Protein AF-A0A8S3JL20-F1 (afdb_monomer_lite)

Organism: NCBI:txid392030

Structure (mmCIF, N/CA/C/O backbone):
data_AF-A0A8S3JL20-F1
#
_entry.id   AF-A0A8S3JL20-F1
#
loop_
_atom_site.group_PDB
_atom_site.id
_atom_site.type_symbol
_atom_site.label_atom_id
_atom_site.label_alt_id
_atom_site.label_comp_id
_atom_site.label_asym_id
_atom_site.label_entity_id
_atom_site.label_seq_id
_atom_site.pdbx_PDB_ins_code
_atom_site.Cartn_x
_atom_site.Cartn_y
_atom_site.Cartn_z
_atom_site.occupancy
_atom_site.B_iso_or_equiv
_atom_site.auth_seq_id
_atom_site.auth_comp_id
_atom_site.auth_asym_id
_atom_site.auth_atom_id
_atom_site.pdbx_PDB_model_num
ATOM 1 N N . VAL A 1 1 ? -31.213 1.906 -11.694 1.00 39.47 1 VAL A N 1
ATOM 2 C CA . VAL A 1 1 ? -30.282 3.041 -11.887 1.00 39.47 1 VAL A CA 1
ATOM 3 C C . VAL A 1 1 ? -29.432 3.144 -10.641 1.00 39.47 1 VAL A C 1
ATOM 5 O O . VAL A 1 1 ? -29.839 3.767 -9.670 1.00 39.47 1 VAL A O 1
ATOM 8 N N . GLU A 1 2 ? -28.323 2.410 -10.622 1.00 40.69 2 GLU A N 1
ATOM 9 C CA . GLU A 1 2 ? -27.325 2.560 -9.566 1.00 40.69 2 GLU A CA 1
ATOM 10 C C . GLU A 1 2 ? -26.723 3.953 -9.735 1.00 40.69 2 GLU A C 1
ATOM 12 O O . GLU A 1 2 ? -26.174 4.268 -10.787 1.00 40.69 2 GLU A O 1
ATOM 17 N N . ALA A 1 3 ? -26.938 4.837 -8.763 1.00 45.91 3 ALA A N 1
ATOM 18 C CA . ALA A 1 3 ? -26.324 6.154 -8.793 1.00 45.91 3 ALA A CA 1
ATOM 19 C C . ALA A 1 3 ? -24.802 5.967 -8.755 1.00 45.91 3 ALA A C 1
ATOM 21 O O . ALA A 1 3 ? -24.293 5.362 -7.810 1.00 45.91 3 ALA A O 1
ATOM 22 N N . ASP A 1 4 ? -24.093 6.463 -9.773 1.00 57.34 4 ASP A N 1
ATOM 23 C CA . ASP A 1 4 ? -22.637 6.372 -9.893 1.00 57.34 4 ASP A CA 1
ATOM 24 C C . ASP A 1 4 ? -21.963 6.816 -8.585 1.00 57.34 4 ASP A C 1
ATOM 26 O O . ASP A 1 4 ? -21.867 8.008 -8.277 1.00 57.34 4 ASP A O 1
ATOM 30 N N . GLY A 1 5 ? -21.484 5.848 -7.797 1.00 61.34 5 GLY A N 1
ATOM 31 C CA . GLY A 1 5 ? -20.929 6.060 -6.453 1.00 61.34 5 GLY A CA 1
ATOM 32 C C . GLY A 1 5 ? -19.661 6.926 -6.405 1.00 61.34 5 GLY A C 1
ATOM 33 O O . GLY A 1 5 ? -19.117 7.176 -5.328 1.00 61.34 5 GLY A O 1
ATOM 34 N N . ASP A 1 6 ? -19.168 7.388 -7.556 1.00 64.00 6 ASP A N 1
ATOM 35 C CA . ASP A 1 6 ? -18.085 8.366 -7.678 1.00 64.00 6 ASP A CA 1
ATOM 36 C C . ASP A 1 6 ? -18.589 9.823 -7.623 1.00 64.00 6 ASP A C 1
ATOM 38 O O . ASP A 1 6 ? -17.890 10.710 -7.124 1.00 64.00 6 ASP A O 1
ATOM 42 N N . SER A 1 7 ? -19.837 10.075 -8.033 1.00 67.56 7 SER A N 1
ATOM 43 C CA . SER A 1 7 ? -20.466 11.405 -7.997 1.00 67.56 7 SER A CA 1
ATOM 44 C C . SER A 1 7 ? -20.763 11.884 -6.575 1.00 67.56 7 SER A C 1
ATOM 46 O O . SER A 1 7 ? -20.706 13.083 -6.310 1.00 67.56 7 SER A O 1
ATOM 48 N N . LEU A 1 8 ? -21.016 10.952 -5.649 1.00 71.69 8 LEU A N 1
ATOM 49 C CA . LEU A 1 8 ? -21.315 11.227 -4.236 1.00 71.69 8 LEU A CA 1
ATOM 50 C C . LEU A 1 8 ? -20.064 11.480 -3.375 1.00 71.69 8 LEU A C 1
ATOM 52 O O . LEU A 1 8 ? -20.177 11.817 -2.195 1.00 71.69 8 LEU A O 1
ATOM 56 N N . ARG A 1 9 ? -18.855 11.309 -3.925 1.00 73.31 9 ARG A N 1
ATOM 57 C CA . ARG A 1 9 ? -17.614 11.481 -3.159 1.00 73.31 9 ARG A CA 1
ATOM 58 C C . ARG A 1 9 ? -17.270 12.964 -2.989 1.00 73.31 9 ARG A C 1
ATOM 60 O O . ARG A 1 9 ? -17.433 13.742 -3.930 1.00 73.31 9 ARG A O 1
ATOM 67 N N . PRO A 1 10 ? -16.682 13.359 -1.843 1.00 79.44 10 PRO A N 1
ATOM 68 C CA . PRO A 1 10 ? -16.108 14.689 -1.669 1.00 79.44 10 PRO A CA 1
ATOM 69 C C . PRO A 1 10 ? -15.205 15.086 -2.848 1.00 79.44 10 PRO A C 1
ATOM 71 O O . PRO A 1 10 ? -14.346 14.308 -3.271 1.00 79.44 10 PRO A O 1
ATOM 74 N N . ILE A 1 11 ? -15.355 16.319 -3.349 1.00 76.50 11 ILE A N 1
ATOM 75 C CA . ILE A 1 11 ? -14.627 16.844 -4.526 1.00 76.50 11 ILE A CA 1
ATOM 76 C C . ILE A 1 11 ? -13.108 16.643 -4.395 1.00 76.50 11 ILE A C 1
ATOM 78 O O . ILE A 1 11 ? -12.417 16.349 -5.372 1.00 76.50 11 ILE A O 1
ATOM 82 N N . THR A 1 12 ? -12.577 16.772 -3.179 1.00 76.31 12 THR A N 1
ATOM 83 C CA . THR A 1 12 ? -11.160 16.556 -2.855 1.00 76.31 12 THR A CA 1
ATOM 84 C C . THR A 1 12 ? -10.704 15.121 -3.129 1.00 76.31 12 THR A C 1
ATOM 86 O O . THR A 1 12 ? -9.624 14.918 -3.686 1.00 76.31 12 THR A O 1
ATOM 89 N N . LEU A 1 13 ? -11.536 14.125 -2.811 1.00 72.31 13 LEU A N 1
ATOM 90 C CA . LEU A 1 13 ? -11.267 12.710 -3.072 1.00 72.31 13 LEU A CA 1
ATOM 91 C C . LEU A 1 13 ? -11.419 12.373 -4.558 1.00 72.31 13 LEU A C 1
ATOM 93 O O . LEU A 1 13 ? -10.593 11.633 -5.095 1.00 72.31 13 LEU A O 1
ATOM 97 N N . ARG A 1 14 ? -12.393 12.983 -5.244 1.00 75.19 14 ARG A N 1
ATOM 98 C CA . ARG A 1 14 ? -12.555 12.833 -6.699 1.00 75.19 14 ARG A CA 1
ATOM 99 C C . ARG A 1 14 ? -11.340 13.381 -7.454 1.00 75.19 14 ARG A C 1
ATOM 101 O O . ARG A 1 14 ? -10.763 12.694 -8.291 1.00 75.19 14 ARG A O 1
ATOM 108 N N . ARG A 1 15 ? -10.854 14.572 -7.080 1.00 79.25 15 ARG A N 1
ATOM 109 C CA . ARG A 1 15 ? -9.616 15.164 -7.629 1.00 79.25 15 ARG A CA 1
ATOM 110 C C . ARG A 1 15 ? -8.378 14.304 -7.368 1.00 79.25 15 ARG A C 1
ATOM 112 O O . ARG A 1 15 ? -7.523 14.205 -8.244 1.00 79.25 15 ARG A O 1
ATOM 119 N N . ALA A 1 16 ? -8.265 13.680 -6.195 1.00 78.19 16 ALA A N 1
ATOM 120 C CA . ALA A 1 16 ? -7.159 12.768 -5.896 1.00 78.19 16 ALA A CA 1
ATOM 121 C C . ALA A 1 16 ? -7.196 11.498 -6.765 1.00 78.19 16 ALA A C 1
ATOM 123 O O . ALA A 1 16 ? -6.147 11.049 -7.227 1.00 78.19 16 ALA A O 1
ATOM 124 N N . SER A 1 17 ? -8.392 10.957 -7.025 1.00 78.44 17 SER A N 1
ATOM 125 C CA . SER A 1 17 ? -8.597 9.826 -7.940 1.00 78.44 17 SER A CA 1
ATOM 126 C C . SER A 1 17 ? -8.165 10.176 -9.367 1.00 78.44 17 SER A C 1
ATOM 128 O O . SER A 1 17 ? -7.321 9.491 -9.941 1.00 78.44 17 SER A O 1
ATOM 130 N N . ILE A 1 18 ? -8.634 11.318 -9.886 1.00 81.69 18 ILE A N 1
ATOM 131 C CA . IL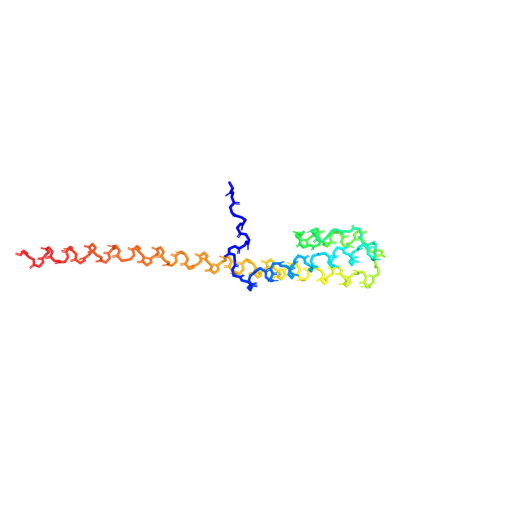E A 1 18 ? -8.270 11.827 -11.219 1.00 81.69 18 ILE A CA 1
ATOM 132 C C . ILE A 1 18 ? -6.753 11.997 -11.340 1.00 81.69 18 ILE A C 1
ATOM 134 O O . ILE A 1 18 ? -6.144 11.460 -12.258 1.00 81.69 18 ILE A O 1
ATOM 138 N N . ARG A 1 19 ? -6.113 12.668 -10.372 1.00 83.00 19 ARG A N 1
ATOM 139 C CA . ARG A 1 19 ? -4.648 12.826 -10.358 1.00 83.00 19 ARG A CA 1
ATOM 140 C C . ARG A 1 19 ? -3.927 11.485 -10.387 1.00 83.00 19 ARG A C 1
ATOM 142 O O . ARG A 1 19 ? -2.916 11.351 -11.065 1.00 83.00 19 ARG A O 1
ATOM 149 N N . SER A 1 20 ? -4.436 10.492 -9.659 1.00 82.81 20 SER A N 1
ATOM 150 C CA . SER A 1 20 ? -3.821 9.172 -9.652 1.00 82.81 20 SER A CA 1
ATOM 151 C C . SER A 1 20 ? -3.990 8.420 -10.971 1.00 82.81 20 SER A C 1
ATOM 153 O O . SER A 1 20 ? -3.087 7.656 -11.307 1.00 82.81 20 SER A O 1
ATOM 155 N N . ASN A 1 21 ? -5.119 8.574 -11.661 1.00 84.38 21 ASN A N 1
ATOM 156 C CA . ASN A 1 21 ? -5.339 7.955 -12.967 1.00 84.38 21 ASN A CA 1
ATOM 157 C C . ASN A 1 21 ? -4.467 8.623 -14.029 1.00 84.38 21 ASN A C 1
ATOM 159 O O . ASN A 1 21 ? -3.761 7.920 -14.744 1.00 84.38 21 ASN A O 1
ATOM 163 N N . ASN A 1 22 ? -4.408 9.957 -14.029 1.00 89.38 22 ASN A N 1
ATOM 164 C CA . ASN A 1 22 ? -3.511 10.713 -14.901 1.00 89.38 22 ASN A CA 1
ATOM 165 C C . ASN A 1 22 ? -2.055 10.293 -14.676 1.00 89.38 22 ASN A C 1
ATOM 167 O O . ASN A 1 22 ? -1.324 10.065 -15.628 1.00 89.38 22 ASN A O 1
ATOM 171 N N . GLN A 1 23 ? -1.633 10.117 -13.418 1.00 90.25 23 GLN A N 1
ATOM 172 C CA . GLN A 1 23 ? -0.267 9.680 -13.144 1.00 90.25 23 GLN A CA 1
ATOM 173 C C . GLN A 1 23 ? 0.032 8.279 -13.690 1.00 90.25 23 GLN A C 1
ATOM 175 O O . GLN A 1 23 ? 1.149 8.039 -14.134 1.00 90.25 23 GLN A O 1
ATOM 180 N N . ARG A 1 24 ? -0.946 7.363 -13.665 1.00 88.94 24 ARG A N 1
ATOM 181 C CA . ARG A 1 24 ? -0.789 6.021 -14.241 1.00 88.94 24 ARG A CA 1
ATOM 182 C C . ARG A 1 24 ? -0.637 6.086 -15.760 1.00 88.94 24 ARG A C 1
ATOM 184 O O . ARG A 1 24 ? 0.237 5.418 -16.287 1.00 88.94 24 ARG A O 1
ATOM 191 N N . GLN A 1 25 ? -1.445 6.913 -16.423 1.00 91.88 25 GLN A N 1
ATOM 192 C CA . GLN A 1 25 ? -1.359 7.135 -17.869 1.00 91.88 25 GLN A CA 1
ATOM 193 C C . GLN A 1 25 ? 0.004 7.708 -18.263 1.00 91.88 25 GLN A C 1
ATOM 195 O O . GLN A 1 25 ? 0.657 7.156 -19.136 1.00 91.88 25 GLN A O 1
ATOM 200 N N . LEU A 1 26 ? 0.492 8.721 -17.538 1.00 92.12 26 LEU A N 1
ATOM 201 C CA . LEU A 1 26 ? 1.833 9.280 -17.754 1.00 92.12 26 LEU A CA 1
ATOM 202 C C . LEU A 1 26 ? 2.944 8.232 -17.574 1.00 92.12 26 LEU A C 1
ATOM 204 O O . LEU A 1 26 ? 3.953 8.268 -18.272 1.00 92.12 26 LEU A O 1
ATOM 208 N N . ASP A 1 27 ? 2.771 7.295 -16.639 1.00 92.81 27 ASP A N 1
ATOM 209 C CA . ASP A 1 27 ? 3.744 6.225 -16.405 1.00 92.81 27 ASP A CA 1
ATOM 210 C C . ASP A 1 27 ? 3.719 5.182 -17.527 1.00 92.81 27 ASP A C 1
ATOM 212 O O . ASP A 1 27 ? 4.773 4.697 -17.928 1.00 92.81 27 ASP A O 1
ATOM 216 N N . GLU A 1 28 ? 2.540 4.860 -18.061 1.00 92.88 28 GLU A N 1
ATOM 217 C CA . GLU A 1 28 ? 2.386 3.986 -19.231 1.00 92.88 28 GLU A CA 1
ATOM 218 C C . GLU A 1 28 ? 2.964 4.639 -20.496 1.00 92.88 28 GLU A C 1
ATOM 220 O O . GLU A 1 28 ? 3.705 3.998 -21.241 1.00 92.88 28 GLU A O 1
ATOM 225 N N . GLU A 1 29 ? 2.708 5.931 -20.704 1.00 93.75 29 GLU A N 1
ATOM 226 C CA . GLU A 1 29 ? 3.277 6.717 -21.803 1.00 93.75 29 GLU A CA 1
ATOM 227 C C . GLU A 1 29 ? 4.807 6.782 -21.729 1.00 93.75 29 GLU A C 1
ATOM 229 O O . GLU A 1 29 ? 5.473 6.550 -22.737 1.00 93.75 29 GLU A O 1
ATOM 234 N N . ALA A 1 30 ? 5.379 7.009 -20.541 1.00 92.12 30 ALA A N 1
ATOM 235 C CA . ALA A 1 30 ? 6.829 7.030 -20.348 1.00 92.12 30 ALA A CA 1
ATOM 236 C C . ALA A 1 30 ? 7.486 5.674 -20.663 1.00 92.12 30 ALA A C 1
ATOM 238 O O . ALA A 1 30 ? 8.568 5.627 -21.251 1.00 92.12 30 ALA A O 1
ATOM 239 N N . LEU A 1 31 ? 6.839 4.557 -20.311 1.00 93.12 31 LEU A N 1
ATOM 240 C CA . LEU A 1 31 ? 7.337 3.222 -20.665 1.00 93.12 31 LEU A CA 1
ATOM 241 C C . LEU A 1 31 ? 7.311 2.996 -22.181 1.00 93.12 31 LEU A C 1
ATOM 243 O O . LEU A 1 31 ? 8.298 2.510 -22.738 1.00 93.12 31 LEU A O 1
ATOM 247 N N . ASN A 1 32 ? 6.224 3.401 -22.843 1.00 91.94 32 ASN A N 1
ATOM 248 C CA . ASN A 1 32 ? 6.072 3.284 -24.293 1.00 91.94 32 ASN A CA 1
ATOM 249 C C . ASN A 1 32 ? 7.088 4.154 -25.044 1.00 91.94 32 ASN A C 1
ATOM 251 O O . ASN A 1 32 ? 7.754 3.672 -25.958 1.00 91.94 32 ASN A O 1
ATOM 255 N N . GLN A 1 33 ? 7.263 5.411 -24.629 1.00 92.94 33 GLN A N 1
ATOM 256 C CA . GLN A 1 33 ? 8.194 6.352 -25.255 1.00 92.94 33 GLN A CA 1
ATOM 257 C C . GLN A 1 33 ? 9.643 5.849 -25.215 1.00 92.94 33 GLN A C 1
ATOM 259 O O . GLN A 1 33 ? 10.393 6.028 -26.174 1.00 92.94 33 GLN A O 1
ATOM 264 N N . HIS A 1 34 ? 10.032 5.188 -24.125 1.00 90.56 34 HIS A N 1
ATOM 265 C CA . HIS A 1 34 ? 11.377 4.647 -23.952 1.00 90.56 34 HIS A CA 1
ATOM 266 C C . HIS A 1 34 ? 11.505 3.169 -24.363 1.00 90.56 34 HIS A C 1
ATOM 268 O O . HIS A 1 34 ? 12.547 2.569 -24.097 1.00 90.56 34 HIS A O 1
ATOM 274 N N . ASN A 1 35 ? 10.494 2.585 -25.023 1.00 88.94 35 ASN A N 1
ATOM 275 C CA . ASN A 1 35 ? 10.470 1.189 -25.485 1.00 88.94 35 ASN A CA 1
ATOM 276 C C . ASN A 1 35 ? 10.815 0.169 -24.383 1.00 88.94 35 ASN A C 1
ATOM 278 O O . ASN A 1 35 ? 11.554 -0.792 -24.609 1.00 88.94 35 ASN A O 1
ATOM 282 N N . ILE A 1 36 ? 10.317 0.393 -23.166 1.00 89.44 36 ILE A N 1
ATOM 283 C CA . ILE A 1 36 ? 10.570 -0.494 -22.029 1.00 89.44 36 ILE A CA 1
ATOM 284 C C . ILE A 1 36 ? 9.551 -1.646 -22.073 1.00 89.44 36 ILE A C 1
ATOM 286 O O . ILE A 1 36 ? 8.355 -1.393 -21.936 1.00 89.44 36 ILE A O 1
ATOM 290 N N . PRO A 1 37 ? 9.979 -2.917 -22.208 1.00 87.56 37 PRO A N 1
ATOM 291 C CA . PRO A 1 37 ? 9.075 -4.063 -22.339 1.00 87.56 37 PRO A CA 1
ATOM 292 C C . PRO A 1 37 ? 8.571 -4.555 -20.970 1.00 87.56 37 PRO A C 1
ATOM 294 O O . PRO A 1 37 ? 8.723 -5.722 -20.612 1.00 87.56 37 PRO A O 1
ATOM 297 N N . LEU A 1 38 ? 8.014 -3.652 -20.165 1.00 87.00 38 LEU A N 1
ATOM 298 C CA . LEU A 1 38 ? 7.412 -3.940 -18.863 1.00 87.00 38 LEU A CA 1
ATOM 299 C C . LEU A 1 38 ? 6.135 -3.124 -18.707 1.00 87.00 38 LEU A C 1
ATOM 301 O O . LEU A 1 38 ? 6.040 -2.015 -19.223 1.00 87.00 38 LEU A O 1
ATOM 305 N N . THR A 1 39 ? 5.178 -3.631 -17.933 1.00 91.19 39 THR A N 1
ATOM 306 C CA . THR A 1 39 ? 3.980 -2.858 -17.594 1.00 91.19 39 THR A CA 1
ATOM 307 C C . THR A 1 39 ? 4.154 -2.122 -16.265 1.00 91.19 39 THR A C 1
ATOM 309 O O . THR A 1 39 ? 4.863 -2.579 -15.363 1.00 91.19 39 THR A O 1
ATOM 312 N N . VAL A 1 40 ? 3.436 -1.006 -16.079 1.00 92.25 40 VAL A N 1
ATOM 313 C CA . VAL A 1 40 ? 3.362 -0.312 -14.774 1.00 92.25 40 VAL A CA 1
ATOM 314 C C . VAL A 1 40 ? 2.897 -1.267 -13.669 1.00 92.25 40 VAL A C 1
ATOM 316 O O . VAL A 1 40 ? 3.322 -1.150 -12.514 1.00 92.25 40 VAL A O 1
ATOM 319 N N . ASN A 1 41 ? 2.025 -2.220 -14.015 1.00 91.50 41 ASN A N 1
ATOM 320 C CA . ASN A 1 41 ? 1.501 -3.202 -13.081 1.00 91.50 41 ASN A CA 1
ATOM 321 C C . ASN A 1 41 ? 2.593 -4.147 -12.573 1.00 91.50 41 ASN A C 1
ATOM 323 O O . ASN A 1 41 ? 2.714 -4.300 -11.359 1.00 91.50 41 ASN A O 1
ATOM 327 N N . ASP A 1 42 ? 3.412 -4.694 -13.469 1.00 91.19 42 ASP A N 1
ATOM 328 C CA . ASP A 1 42 ? 4.525 -5.584 -13.113 1.00 91.19 42 ASP A CA 1
ATOM 329 C C . ASP A 1 42 ? 5.575 -4.816 -12.303 1.00 91.19 42 ASP A C 1
ATOM 331 O O . ASP A 1 42 ? 6.000 -5.228 -11.225 1.00 91.19 42 ASP A O 1
ATOM 335 N N . ILE A 1 43 ? 5.915 -3.600 -12.736 1.00 93.06 43 ILE A N 1
ATOM 336 C CA . ILE A 1 43 ? 6.866 -2.741 -12.020 1.00 93.06 43 ILE A CA 1
ATOM 337 C C . ILE A 1 43 ? 6.392 -2.445 -10.587 1.00 93.06 43 ILE A C 1
ATOM 339 O O . ILE A 1 43 ? 7.217 -2.344 -9.676 1.00 93.06 43 ILE A O 1
ATOM 343 N N . THR A 1 44 ? 5.084 -2.313 -10.357 1.00 94.31 44 THR A N 1
ATOM 344 C CA . THR A 1 44 ? 4.530 -1.899 -9.058 1.00 94.31 44 THR A CA 1
ATOM 345 C C . THR A 1 44 ? 4.176 -3.069 -8.137 1.00 94.31 44 THR A C 1
ATOM 347 O O . THR A 1 44 ? 4.460 -3.004 -6.935 1.00 94.31 44 THR A O 1
ATOM 350 N N . HIS A 1 45 ? 3.543 -4.119 -8.666 1.00 93.00 45 HIS A N 1
ATOM 351 C CA . HIS A 1 45 ? 2.969 -5.213 -7.877 1.00 93.00 45 HIS A CA 1
ATOM 352 C C . HIS A 1 45 ? 3.893 -6.425 -7.741 1.00 93.00 45 HIS A C 1
ATOM 354 O O . HIS A 1 45 ? 3.710 -7.191 -6.795 1.00 93.00 45 HIS A O 1
ATOM 360 N N . SER A 1 46 ? 4.919 -6.571 -8.588 1.00 92.75 46 SER A N 1
ATOM 361 C CA . SER A 1 46 ? 5.905 -7.641 -8.415 1.00 92.75 46 SER A CA 1
ATOM 362 C C . SER A 1 46 ? 6.658 -7.481 -7.091 1.00 92.75 46 SER A C 1
ATOM 364 O O . SER A 1 46 ? 7.052 -6.373 -6.682 1.00 92.75 46 SER A O 1
ATOM 366 N N . ASN A 1 47 ? 6.896 -8.608 -6.418 1.00 92.69 47 ASN A N 1
ATOM 367 C CA . ASN A 1 47 ? 7.742 -8.659 -5.225 1.00 92.69 47 ASN A CA 1
ATOM 368 C C . ASN A 1 47 ? 9.200 -8.276 -5.564 1.00 92.69 47 ASN A C 1
ATOM 370 O O . ASN A 1 47 ? 9.547 -8.044 -6.723 1.00 92.69 47 ASN A O 1
ATOM 374 N N . THR A 1 48 ? 10.051 -8.111 -4.548 1.00 90.44 48 THR A N 1
ATOM 375 C CA . THR A 1 48 ? 11.434 -7.649 -4.757 1.00 90.44 48 THR A CA 1
ATOM 376 C C . THR A 1 48 ? 12.236 -8.612 -5.627 1.00 90.44 48 THR A C 1
ATOM 378 O O . THR A 1 48 ? 12.926 -8.162 -6.538 1.00 90.44 48 THR A O 1
ATOM 381 N N . ASP A 1 49 ? 12.091 -9.916 -5.416 1.00 93.12 49 ASP A N 1
ATOM 382 C CA . ASP A 1 49 ? 12.874 -10.919 -6.138 1.00 93.12 49 ASP A CA 1
ATOM 383 C C . ASP A 1 49 ? 12.448 -11.023 -7.602 1.00 93.12 49 ASP A C 1
ATOM 385 O O . ASP A 1 49 ? 13.282 -11.086 -8.498 1.00 93.12 49 ASP A O 1
ATOM 389 N N . GLU A 1 50 ? 11.146 -10.999 -7.864 1.00 92.00 50 GLU A N 1
ATOM 390 C CA . GLU A 1 50 ? 10.580 -11.002 -9.210 1.00 92.00 50 GLU A CA 1
ATOM 391 C C . GLU A 1 50 ? 10.954 -9.740 -9.984 1.00 92.00 50 GLU A C 1
ATOM 393 O O . GLU A 1 50 ? 11.405 -9.833 -11.125 1.00 92.00 50 GLU A O 1
ATOM 398 N N . TYR A 1 51 ? 10.866 -8.578 -9.335 1.00 92.56 51 TYR A N 1
ATOM 399 C CA . TYR A 1 51 ? 11.331 -7.323 -9.909 1.00 92.56 51 TYR A CA 1
ATOM 400 C C . TYR A 1 51 ? 12.820 -7.393 -10.261 1.00 92.56 51 TYR A C 1
ATOM 402 O O . TYR A 1 51 ? 13.196 -7.104 -11.393 1.00 92.56 51 TYR A O 1
ATOM 410 N N . ASN A 1 52 ? 13.668 -7.847 -9.333 1.00 91.50 52 ASN A N 1
ATOM 411 C CA . ASN A 1 52 ? 15.103 -7.981 -9.578 1.00 91.50 52 ASN A CA 1
ATOM 412 C C . ASN A 1 52 ? 15.398 -8.968 -10.715 1.00 91.50 52 ASN A C 1
ATOM 414 O O . ASN A 1 52 ? 16.269 -8.697 -11.537 1.00 91.50 52 ASN A O 1
ATOM 418 N N . ARG A 1 53 ? 14.643 -10.071 -10.822 1.00 91.38 53 ARG A N 1
ATOM 419 C CA . ARG A 1 53 ? 14.736 -10.999 -11.960 1.00 91.38 53 ARG A CA 1
ATOM 420 C C . ARG A 1 53 ? 14.359 -10.327 -13.280 1.00 91.38 53 ARG A C 1
ATOM 422 O O . ARG A 1 53 ? 15.053 -10.542 -14.268 1.00 91.38 53 ARG A O 1
ATOM 429 N N . HIS A 1 54 ? 13.291 -9.530 -13.320 1.00 88.44 54 HIS A N 1
ATOM 430 C CA . HIS A 1 54 ? 12.893 -8.790 -14.524 1.00 88.44 54 HIS A CA 1
ATOM 431 C C . HIS A 1 54 ? 13.963 -7.776 -14.935 1.00 88.44 54 HIS A C 1
ATOM 433 O O . HIS A 1 54 ? 14.354 -7.747 -16.097 1.00 88.44 54 HIS A O 1
ATOM 439 N N . ILE A 1 55 ? 14.513 -7.028 -13.978 1.00 89.19 55 ILE A N 1
ATOM 440 C CA . ILE A 1 55 ? 15.604 -6.080 -14.225 1.00 89.19 55 ILE A CA 1
ATOM 441 C C . ILE A 1 55 ? 16.877 -6.786 -14.705 1.00 89.19 55 ILE A C 1
ATOM 443 O O . ILE A 1 55 ? 17.506 -6.323 -15.650 1.00 89.19 55 ILE A O 1
ATOM 447 N N . ALA A 1 56 ? 17.234 -7.925 -14.110 1.00 89.38 56 ALA A N 1
ATOM 448 C CA . ALA A 1 56 ? 18.416 -8.689 -14.504 1.00 89.38 56 ALA A CA 1
ATOM 449 C C . ALA A 1 56 ? 18.315 -9.242 -15.936 1.00 89.38 56 ALA A C 1
ATOM 451 O O . ALA A 1 56 ? 19.310 -9.251 -16.654 1.00 89.38 56 ALA A O 1
ATOM 452 N N . ARG A 1 57 ? 17.119 -9.663 -16.379 1.00 87.94 57 ARG A N 1
ATOM 453 C CA . ARG A 1 57 ? 16.879 -10.078 -17.777 1.00 87.94 57 ARG A CA 1
ATOM 454 C C . ARG A 1 57 ? 16.960 -8.912 -18.765 1.00 87.94 57 ARG A C 1
ATOM 456 O O . ARG A 1 57 ? 17.218 -9.131 -19.943 1.00 87.94 57 ARG A O 1
ATOM 463 N N . LEU A 1 58 ? 16.739 -7.691 -18.289 1.00 87.06 58 LEU A N 1
ATOM 464 C CA . LEU A 1 58 ? 16.753 -6.458 -19.072 1.00 87.06 58 LEU A CA 1
ATOM 465 C C . LEU A 1 58 ? 18.048 -5.664 -18.835 1.00 87.06 58 LEU A C 1
ATOM 467 O O . LEU A 1 58 ? 18.038 -4.436 -18.758 1.00 87.06 58 LEU A O 1
ATOM 471 N N . SER A 1 59 ? 19.182 -6.360 -18.724 1.00 81.56 59 SER A N 1
ATOM 472 C CA . SER A 1 59 ? 20.495 -5.745 -18.482 1.00 81.56 59 SER A CA 1
ATOM 473 C C . SER A 1 59 ? 20.978 -4.839 -19.621 1.00 81.56 59 SER A C 1
ATOM 475 O O . SER A 1 59 ? 21.949 -4.111 -19.445 1.00 81.56 59 SER A O 1
ATOM 477 N N . TYR A 1 60 ? 20.318 -4.881 -20.782 1.00 87.81 60 TYR A N 1
ATOM 478 C CA . TYR A 1 60 ? 20.597 -4.029 -21.939 1.00 87.81 60 TYR A CA 1
ATOM 479 C C . TYR A 1 60 ? 19.949 -2.635 -21.852 1.00 87.81 60 TYR A C 1
ATOM 481 O O . TYR A 1 60 ? 20.163 -1.812 -22.740 1.00 87.81 60 TYR A O 1
ATOM 489 N N . LEU A 1 61 ? 19.140 -2.359 -20.822 1.00 89.25 61 LEU A N 1
ATOM 490 C CA . LEU A 1 61 ? 18.511 -1.051 -20.641 1.00 89.25 61 LEU A CA 1
ATOM 491 C C . LEU A 1 61 ? 19.532 0.024 -20.244 1.00 89.25 61 LEU A C 1
ATOM 493 O O . LEU A 1 61 ? 20.407 -0.192 -19.405 1.00 89.25 61 LEU A O 1
ATOM 497 N N . SER A 1 62 ? 19.357 1.220 -20.802 1.00 92.06 62 SER A N 1
ATOM 498 C CA . SER A 1 62 ? 20.112 2.423 -20.446 1.00 92.06 62 SER A CA 1
ATOM 499 C C . SER A 1 62 ? 19.881 2.824 -18.985 1.00 92.06 62 SER A C 1
ATOM 501 O O . SER A 1 62 ? 18.823 2.573 -18.399 1.00 92.06 62 SER A O 1
ATOM 503 N N . THR A 1 63 ? 20.849 3.534 -18.400 1.00 91.50 63 THR A N 1
ATOM 504 C CA . THR A 1 63 ? 20.711 4.169 -17.082 1.00 91.50 63 THR A CA 1
ATOM 505 C C . THR A 1 63 ? 19.463 5.051 -16.996 1.00 91.50 63 THR A C 1
ATOM 507 O O . THR A 1 63 ? 18.789 5.056 -15.968 1.00 91.50 63 THR A O 1
ATOM 510 N N . GLU A 1 64 ? 19.113 5.747 -18.078 1.00 92.56 64 GLU A N 1
ATOM 511 C CA . GLU A 1 64 ? 17.908 6.578 -18.151 1.00 92.56 64 GLU A CA 1
ATOM 512 C C . GLU A 1 64 ? 16.627 5.738 -18.024 1.00 92.56 64 GLU A C 1
ATOM 514 O O . GLU A 1 64 ? 15.795 5.994 -17.153 1.00 92.56 64 GLU A O 1
ATOM 519 N N . GLN A 1 65 ? 16.514 4.662 -18.809 1.00 92.50 65 GLN A N 1
ATOM 520 C CA . GLN A 1 65 ? 15.393 3.715 -18.745 1.00 92.50 65 GLN A CA 1
ATOM 521 C C . GLN A 1 65 ? 15.283 3.068 -17.359 1.00 92.50 65 GLN A C 1
ATOM 523 O O . GLN A 1 65 ? 14.192 2.922 -16.806 1.00 92.50 65 GLN A O 1
ATOM 528 N N . MET A 1 66 ? 16.423 2.727 -16.755 1.00 92.69 66 MET A N 1
ATOM 529 C CA . MET A 1 66 ? 16.474 2.163 -15.411 1.00 92.69 66 MET A CA 1
ATOM 530 C C . MET A 1 66 ? 15.964 3.146 -14.348 1.00 92.69 66 MET A C 1
ATOM 532 O O . MET A 1 66 ? 15.281 2.740 -13.404 1.00 92.69 66 MET A O 1
ATOM 536 N N . ASN A 1 67 ? 16.275 4.436 -14.491 1.00 94.00 67 ASN A N 1
ATOM 537 C CA . ASN A 1 67 ? 15.779 5.475 -13.591 1.00 94.00 67 ASN A CA 1
ATOM 538 C C . ASN A 1 67 ? 14.259 5.639 -13.712 1.00 94.00 67 ASN A C 1
ATOM 540 O O . ASN A 1 67 ? 13.580 5.685 -12.686 1.00 94.00 67 ASN A O 1
ATOM 544 N N . ILE A 1 68 ? 13.714 5.605 -14.934 1.00 94.12 68 ILE A N 1
ATOM 545 C CA . ILE A 1 68 ? 12.263 5.643 -15.182 1.00 94.12 68 ILE A CA 1
ATOM 546 C C . ILE A 1 68 ? 11.557 4.486 -14.466 1.00 94.12 68 ILE A C 1
ATOM 548 O O . ILE A 1 68 ? 10.611 4.707 -13.707 1.00 94.12 68 ILE A O 1
ATOM 552 N N . ILE A 1 69 ? 12.049 3.254 -14.633 1.00 93.94 69 ILE A N 1
ATOM 553 C CA . ILE A 1 69 ? 11.457 2.067 -13.995 1.00 93.94 69 ILE A CA 1
ATOM 554 C C . ILE A 1 69 ? 11.484 2.189 -12.466 1.00 93.94 69 ILE A C 1
ATOM 556 O O . ILE A 1 69 ? 10.476 1.934 -11.797 1.00 93.94 69 ILE A O 1
ATOM 560 N N . LYS A 1 70 ? 12.619 2.613 -11.896 1.00 94.50 70 LYS A N 1
ATOM 561 C CA . LYS A 1 70 ? 12.759 2.821 -10.447 1.00 94.50 70 LYS A CA 1
ATOM 562 C C . LYS A 1 70 ? 11.788 3.877 -9.929 1.00 94.50 70 LYS A C 1
ATOM 564 O O . LYS A 1 70 ? 11.178 3.671 -8.879 1.00 94.50 70 LYS A O 1
ATOM 569 N N . ASP A 1 71 ? 11.617 4.981 -10.650 1.00 95.56 71 ASP A N 1
ATOM 570 C CA . ASP A 1 71 ? 10.718 6.057 -10.242 1.00 95.56 71 ASP A CA 1
ATOM 571 C C . ASP A 1 71 ? 9.246 5.663 -10.319 1.00 95.56 71 ASP A C 1
ATOM 573 O O . ASP A 1 71 ? 8.485 5.981 -9.399 1.00 95.56 71 ASP A O 1
ATOM 577 N N . ILE A 1 72 ? 8.850 4.925 -11.357 1.00 95.00 72 ILE A N 1
ATOM 578 C CA . ILE A 1 72 ? 7.510 4.334 -11.452 1.00 95.00 72 ILE A CA 1
ATOM 579 C C . ILE A 1 72 ? 7.280 3.392 -10.264 1.00 95.00 72 ILE A C 1
ATOM 581 O O . ILE A 1 72 ? 6.297 3.549 -9.534 1.00 95.00 72 ILE A O 1
ATOM 585 N N . ARG A 1 73 ? 8.221 2.476 -9.980 1.00 95.94 73 ARG A N 1
ATOM 586 C CA . ARG A 1 73 ? 8.116 1.550 -8.838 1.00 95.94 73 ARG A CA 1
ATOM 587 C C . ARG A 1 73 ? 8.008 2.291 -7.512 1.00 95.94 73 ARG A C 1
ATOM 589 O O . ARG A 1 73 ? 7.146 1.971 -6.696 1.00 95.94 73 ARG A O 1
ATOM 596 N N . ARG A 1 74 ? 8.853 3.297 -7.285 1.00 96.25 74 ARG A N 1
ATOM 597 C CA . ARG A 1 74 ? 8.859 4.111 -6.061 1.00 96.25 74 ARG A CA 1
ATOM 598 C C . ARG A 1 74 ? 7.508 4.792 -5.841 1.00 96.25 74 ARG A C 1
ATOM 600 O O . ARG A 1 74 ? 6.955 4.708 -4.742 1.00 96.25 74 ARG A O 1
ATOM 607 N N . ARG A 1 75 ? 6.951 5.431 -6.875 1.00 95.25 75 ARG A N 1
ATOM 608 C CA . ARG A 1 75 ? 5.644 6.108 -6.812 1.00 95.25 75 ARG A CA 1
ATOM 609 C C . ARG A 1 75 ? 4.498 5.118 -6.611 1.00 95.25 75 ARG A C 1
ATOM 611 O O . ARG A 1 75 ? 3.672 5.326 -5.719 1.00 95.25 75 ARG A O 1
ATOM 618 N N . GLY A 1 76 ? 4.492 4.011 -7.353 1.00 94.62 76 GLY A N 1
ATOM 619 C CA . GLY A 1 76 ? 3.504 2.940 -7.218 1.00 94.62 76 GLY A CA 1
ATOM 620 C C . GLY A 1 76 ? 3.495 2.314 -5.819 1.00 94.62 76 GLY A C 1
ATOM 621 O O . GLY A 1 76 ? 2.443 2.215 -5.181 1.00 94.62 76 GLY A O 1
ATOM 622 N N . LYS A 1 77 ? 4.672 1.978 -5.275 1.00 95.00 77 LYS A N 1
ATOM 623 C CA . LYS A 1 77 ? 4.807 1.434 -3.913 1.00 95.00 77 LYS A CA 1
ATOM 624 C C . LYS A 1 77 ? 4.377 2.438 -2.845 1.00 95.00 77 LYS A C 1
ATOM 626 O O . LYS A 1 77 ? 3.705 2.032 -1.899 1.00 95.00 77 LYS A O 1
ATOM 631 N N . ASN A 1 78 ? 4.693 3.728 -2.998 1.00 94.94 78 ASN A N 1
ATOM 632 C CA . ASN A 1 78 ? 4.230 4.767 -2.070 1.00 94.94 78 ASN A CA 1
ATOM 633 C C . ASN A 1 78 ? 2.696 4.879 -2.068 1.00 94.94 78 ASN A C 1
ATOM 635 O O . ASN A 1 78 ? 2.071 4.918 -1.008 1.00 94.94 78 ASN A O 1
ATOM 639 N N . LYS A 1 79 ? 2.065 4.833 -3.248 1.00 92.88 79 LYS A N 1
ATOM 640 C CA . LYS A 1 79 ? 0.600 4.820 -3.364 1.00 92.88 79 LYS A CA 1
ATOM 641 C C . LYS A 1 79 ? -0.018 3.641 -2.601 1.00 92.88 79 LYS A C 1
ATOM 643 O O . LYS A 1 79 ? -0.94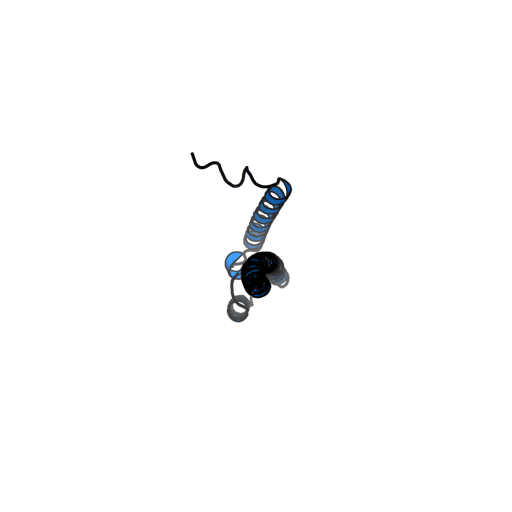0 3.852 -1.813 1.00 92.88 79 LYS A O 1
ATOM 648 N N . ILE A 1 80 ? 0.511 2.429 -2.782 1.00 93.19 80 ILE A N 1
ATOM 649 C CA . ILE A 1 80 ? 0.041 1.226 -2.071 1.00 93.19 80 ILE A CA 1
ATOM 650 C C . ILE A 1 80 ? 0.276 1.357 -0.562 1.00 93.19 80 ILE A C 1
ATOM 652 O O . ILE A 1 80 ? -0.612 1.062 0.235 1.00 93.19 80 ILE A O 1
ATOM 656 N N . ALA A 1 81 ? 1.448 1.841 -0.147 1.00 95.00 81 ALA A N 1
ATOM 657 C CA . ALA A 1 81 ? 1.769 2.041 1.263 1.00 95.00 81 ALA A CA 1
ATOM 658 C C . ALA A 1 81 ? 0.806 3.034 1.931 1.00 95.00 81 ALA A C 1
ATOM 660 O O . ALA A 1 81 ? 0.300 2.759 3.019 1.00 95.00 81 ALA A O 1
ATOM 661 N N . ALA A 1 82 ? 0.490 4.147 1.265 1.00 95.25 82 ALA A N 1
ATOM 662 C CA . ALA A 1 82 ? -0.477 5.126 1.749 1.00 95.25 82 ALA A CA 1
ATOM 663 C C . ALA A 1 82 ? -1.892 4.534 1.859 1.00 95.25 82 ALA A C 1
ATOM 665 O O . ALA A 1 82 ? -2.576 4.764 2.859 1.00 95.25 82 ALA A O 1
ATOM 666 N N . GLN A 1 83 ? -2.326 3.738 0.874 1.00 93.00 83 GLN A N 1
ATOM 667 C CA . GLN A 1 83 ? -3.604 3.019 0.928 1.00 93.00 83 GLN A CA 1
ATOM 668 C C . GLN A 1 83 ? -3.647 2.029 2.097 1.00 93.00 83 GLN A C 1
ATOM 670 O O . GLN A 1 83 ? -4.589 2.059 2.886 1.00 93.00 83 GLN A O 1
ATOM 675 N N . ASN A 1 84 ? -2.603 1.217 2.269 1.00 96.56 84 ASN A N 1
ATOM 676 C CA . ASN A 1 84 ? -2.496 0.264 3.372 1.00 96.56 84 ASN A CA 1
ATOM 677 C C . ASN A 1 84 ? -2.442 0.966 4.733 1.00 96.56 84 ASN A C 1
ATOM 679 O O . ASN A 1 84 ? -3.038 0.490 5.694 1.00 96.56 84 ASN A O 1
ATOM 683 N N . CYS A 1 85 ? -1.779 2.120 4.823 1.00 97.81 85 CYS A N 1
ATOM 684 C CA . CYS A 1 85 ? -1.756 2.938 6.032 1.00 97.81 85 CYS A CA 1
ATOM 685 C C . CYS A 1 85 ? -3.164 3.422 6.408 1.00 97.81 85 CYS A C 1
ATOM 687 O O . CYS A 1 85 ? -3.600 3.229 7.542 1.00 97.81 85 CYS A O 1
ATOM 689 N N . ARG A 1 86 ? -3.913 3.962 5.437 1.00 96.31 86 ARG A N 1
ATOM 690 C CA . ARG A 1 86 ? -5.310 4.381 5.634 1.00 96.31 86 ARG A CA 1
ATOM 691 C C . ARG A 1 86 ? -6.208 3.206 6.012 1.00 96.31 86 ARG A C 1
ATOM 693 O O . ARG A 1 86 ? -6.985 3.338 6.951 1.00 96.31 86 ARG A O 1
ATOM 700 N N . LYS A 1 87 ? -6.065 2.060 5.332 1.00 96.00 87 LYS A N 1
ATOM 701 C CA . LYS A 1 87 ? -6.822 0.836 5.630 1.00 96.00 87 LYS A CA 1
ATOM 702 C C . LYS A 1 87 ? -6.573 0.373 7.063 1.00 96.00 87 LYS A C 1
ATOM 704 O O . LYS A 1 87 ? -7.528 0.192 7.801 1.00 96.00 87 LYS A O 1
ATOM 709 N N . ARG A 1 88 ? -5.305 0.274 7.485 1.00 97.81 88 ARG A N 1
ATOM 710 C CA . ARG A 1 88 ? -4.955 -0.081 8.871 1.00 97.81 88 ARG A CA 1
ATOM 711 C C . ARG A 1 88 ? -5.564 0.886 9.876 1.00 97.81 88 ARG A C 1
ATOM 713 O O . ARG A 1 88 ? -6.144 0.437 10.852 1.00 97.81 88 ARG A O 1
ATOM 720 N N . LYS A 1 89 ? -5.479 2.198 9.627 1.00 97.50 89 LYS A N 1
ATOM 721 C CA . LYS A 1 89 ? -6.074 3.197 10.524 1.00 97.50 89 LYS A CA 1
ATOM 722 C C . LYS A 1 89 ? -7.591 3.035 10.631 1.00 97.50 89 LYS A C 1
ATOM 724 O O . LYS A 1 89 ? -8.104 3.112 11.739 1.00 97.50 89 LYS A O 1
ATOM 729 N N . ALA A 1 90 ? -8.280 2.805 9.513 1.00 96.88 90 ALA A N 1
ATOM 730 C CA . ALA A 1 90 ? -9.720 2.563 9.503 1.00 96.88 90 ALA A CA 1
ATOM 731 C C . ALA A 1 90 ? -10.081 1.302 10.303 1.00 96.88 90 ALA A C 1
AT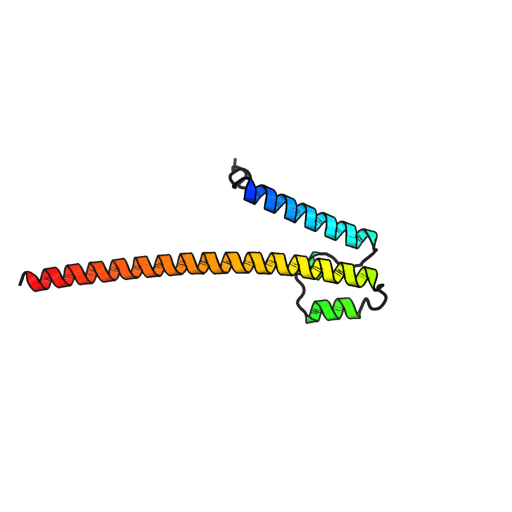OM 733 O O . ALA A 1 90 ? -10.905 1.386 11.205 1.00 96.88 90 ALA A O 1
ATOM 734 N N . THR A 1 91 ? -9.384 0.186 10.061 1.00 97.56 91 THR A N 1
ATOM 735 C CA . THR A 1 91 ? -9.578 -1.064 10.815 1.00 97.56 91 THR A CA 1
ATOM 736 C C . THR A 1 91 ? -9.315 -0.884 12.312 1.00 97.56 91 THR A C 1
ATOM 738 O O . THR A 1 91 ? -10.073 -1.387 13.131 1.00 97.56 91 THR A O 1
ATOM 741 N N . SER A 1 92 ? -8.280 -0.132 12.703 1.00 97.88 92 SER A N 1
ATOM 742 C CA . SER A 1 92 ? -8.031 0.162 14.121 1.00 97.88 92 SER A CA 1
ATOM 743 C C . SER A 1 92 ? -9.136 1.009 14.751 1.00 97.88 92 SER A C 1
ATOM 745 O O . SER A 1 92 ? -9.472 0.793 15.906 1.00 97.88 92 SER A O 1
ATOM 747 N N . VAL A 1 93 ? -9.690 1.984 14.024 1.00 97.94 93 VAL A N 1
ATOM 748 C CA . VAL A 1 93 ? -10.802 2.807 14.528 1.00 97.94 93 VAL A CA 1
ATOM 749 C C . VAL A 1 93 ? -12.060 1.963 14.719 1.00 97.94 93 VAL A C 1
ATOM 751 O O . VAL A 1 93 ? -12.708 2.084 15.752 1.00 97.94 93 VAL A O 1
ATOM 754 N N . GLU A 1 94 ? -12.378 1.108 13.750 1.00 98.12 94 GLU A N 1
ATOM 755 C CA . GLU A 1 94 ? -13.512 0.184 13.816 1.00 98.12 94 GLU A CA 1
ATOM 756 C C . GLU A 1 94 ? -13.391 -0.766 15.013 1.00 98.12 94 GLU A C 1
ATOM 758 O O . GLU A 1 94 ? -14.273 -0.787 15.867 1.00 98.12 94 GLU A O 1
ATOM 763 N N . SER A 1 95 ? -12.246 -1.442 15.152 1.00 98.06 95 SER A N 1
ATOM 764 C CA . SER A 1 95 ? -11.985 -2.360 16.265 1.00 98.06 95 SER A CA 1
ATOM 765 C C . SER A 1 95 ? -12.049 -1.670 17.636 1.00 98.06 95 SER A C 1
ATOM 767 O O . SER A 1 95 ? -12.640 -2.212 18.566 1.00 98.06 95 SER A O 1
ATOM 769 N N . LEU A 1 96 ? -11.518 -0.447 17.766 1.00 98.25 96 LEU A N 1
ATOM 770 C CA . LEU A 1 96 ? -11.648 0.333 19.006 1.00 98.25 96 LEU A CA 1
ATOM 771 C C . LEU A 1 96 ? -13.104 0.723 19.296 1.00 98.25 96 LEU A C 1
ATOM 773 O O . LEU A 1 96 ? -13.515 0.756 20.453 1.00 98.25 96 LEU A O 1
ATOM 777 N N . GLY A 1 97 ? -13.889 1.030 18.260 1.00 98.31 97 GLY A N 1
ATOM 778 C CA . GLY A 1 97 ? -15.320 1.294 18.397 1.00 98.31 97 GLY A CA 1
ATOM 779 C C . GLY A 1 97 ? -16.070 0.085 18.956 1.00 98.31 97 GLY A C 1
ATOM 780 O O . GLY A 1 97 ? -16.849 0.223 19.898 1.00 98.31 97 GLY A O 1
ATOM 781 N N . GLU A 1 98 ? -15.784 -1.105 18.431 1.00 98.31 98 GLU A N 1
ATOM 782 C CA . GLU A 1 98 ? -16.360 -2.363 18.916 1.00 98.31 98 GLU A CA 1
ATOM 783 C C . GLU A 1 98 ? -15.986 -2.652 20.377 1.00 98.31 98 GLU A C 1
ATOM 785 O O . GLU A 1 98 ? -16.853 -3.031 21.170 1.00 98.31 98 GLU A O 1
ATOM 790 N N . GLU A 1 99 ? -14.724 -2.424 20.754 1.00 98.38 99 GLU A N 1
ATOM 791 C CA . GLU A 1 99 ? -14.239 -2.600 22.127 1.00 98.38 99 GLU A CA 1
ATOM 792 C C . GLU A 1 99 ? -14.942 -1.648 23.104 1.00 98.38 99 GLU A C 1
ATOM 794 O O . GLU A 1 99 ? -15.416 -2.070 24.161 1.00 98.38 99 GLU A O 1
ATOM 799 N N . VAL A 1 100 ? -15.092 -0.373 22.734 1.00 98.56 100 VAL A N 1
ATOM 800 C CA . VAL A 1 100 ? -15.821 0.615 23.542 1.00 98.56 100 VAL A CA 1
ATOM 801 C C . VAL A 1 100 ? -17.275 0.193 23.748 1.00 98.56 100 VAL A C 1
ATOM 803 O O . VAL A 1 100 ? -17.782 0.261 24.870 1.00 98.56 100 VAL A O 1
ATOM 806 N N . GLU A 1 101 ? -17.955 -0.262 22.697 1.00 98.38 101 GLU A N 1
ATOM 807 C CA . GLU A 1 101 ? -19.338 -0.726 22.813 1.00 98.38 101 GLU A CA 1
ATOM 808 C C . GLU A 1 101 ? -19.452 -1.998 23.666 1.00 98.38 101 GLU A C 1
ATOM 810 O O . GLU A 1 101 ? -20.396 -2.135 24.449 1.00 98.38 101 GLU A O 1
ATOM 815 N N . ALA A 1 102 ? -18.478 -2.908 23.592 1.00 98.31 102 ALA A N 1
ATOM 816 C CA . ALA A 1 102 ? -18.414 -4.066 24.480 1.00 98.31 102 ALA A CA 1
ATOM 817 C C . ALA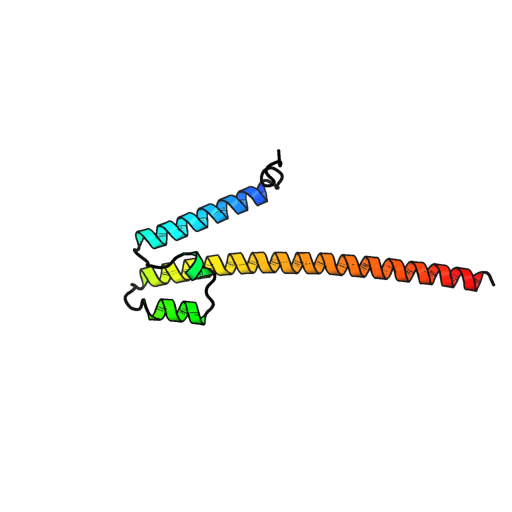 A 1 102 ? -18.245 -3.653 25.951 1.00 98.31 102 ALA A C 1
ATOM 819 O O . ALA A 1 102 ? -18.993 -4.123 26.812 1.00 98.31 102 ALA A O 1
ATOM 820 N N . LEU A 1 103 ? -17.335 -2.720 26.241 1.00 98.38 103 LEU A N 1
ATOM 821 C CA . LEU A 1 103 ? -17.111 -2.208 27.595 1.00 98.38 103 LEU A CA 1
ATOM 822 C C . LEU A 1 103 ? -18.339 -1.485 28.158 1.00 98.38 103 LEU A C 1
ATOM 824 O O . LEU A 1 103 ? -18.657 -1.651 29.335 1.00 98.38 103 LEU A O 1
ATOM 828 N N . LYS A 1 104 ? -19.072 -0.724 27.334 1.00 98.19 104 LYS A N 1
ATOM 829 C CA . LYS A 1 104 ? -20.336 -0.091 27.748 1.00 98.19 104 LYS A CA 1
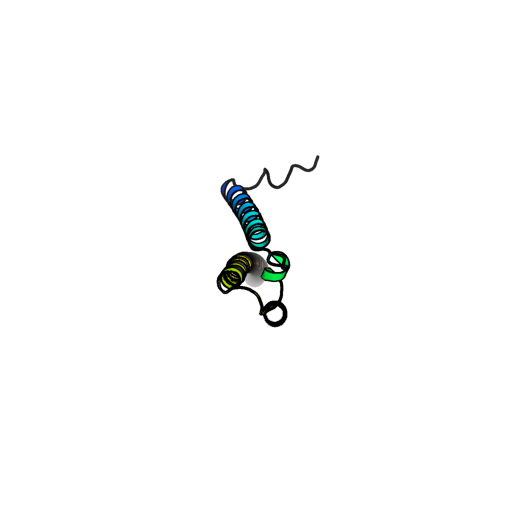ATOM 830 C C . LYS A 1 104 ? -21.383 -1.122 28.166 1.00 98.19 104 LYS A C 1
ATOM 832 O O . LYS A 1 104 ? -22.042 -0.918 29.185 1.00 98.19 104 LYS A O 1
ATOM 837 N N . ARG A 1 105 ? -21.515 -2.228 27.423 1.00 98.19 105 ARG A N 1
ATOM 838 C CA . ARG A 1 105 ? -22.436 -3.324 27.773 1.00 98.19 105 ARG A CA 1
ATOM 839 C C . ARG A 1 105 ? -22.070 -3.959 29.113 1.00 98.19 105 ARG A C 1
ATOM 841 O O . ARG A 1 105 ? -22.930 -4.069 29.981 1.00 98.19 105 ARG A O 1
ATOM 848 N N . VAL A 1 106 ? -20.792 -4.293 29.310 1.00 98.06 106 VAL A N 1
ATOM 849 C CA . VAL A 1 106 ? -20.299 -4.874 30.573 1.00 98.06 106 VAL A CA 1
ATOM 850 C C . VAL A 1 106 ? -20.504 -3.912 31.743 1.00 98.06 106 VAL A C 1
ATOM 852 O O . VAL A 1 106 ? -20.976 -4.315 32.804 1.00 98.06 106 VAL A O 1
ATOM 855 N N . LYS A 1 107 ? -20.197 -2.622 31.556 1.00 98.00 107 LYS A N 1
ATOM 856 C CA . LYS A 1 107 ? -20.431 -1.594 32.576 1.00 98.00 107 LYS A CA 1
ATOM 857 C C . LYS A 1 107 ? -21.904 -1.546 32.985 1.00 98.00 107 LYS A C 1
ATOM 859 O O . LYS A 1 107 ? -22.190 -1.542 34.178 1.00 98.00 107 LYS A O 1
ATOM 864 N N . HIS A 1 108 ? -22.814 -1.518 32.014 1.00 98.00 108 HIS A N 1
ATOM 865 C CA . HIS A 1 108 ? -24.246 -1.475 32.289 1.00 98.00 108 HIS A CA 1
ATOM 866 C C . HIS A 1 108 ? -24.705 -2.703 33.088 1.00 98.00 108 HIS A C 1
ATOM 868 O O . HIS A 1 108 ? -25.366 -2.557 34.110 1.00 98.00 108 HIS A O 1
ATOM 874 N N . GLU A 1 109 ? -24.276 -3.903 32.693 1.00 97.69 109 GLU A N 1
ATOM 875 C CA . GLU A 1 109 ? -24.597 -5.135 33.419 1.00 97.69 109 GLU A CA 1
ATOM 876 C C . GLU A 1 109 ? -24.100 -5.104 34.876 1.00 97.69 109 GLU A C 1
ATOM 878 O O . GLU A 1 109 ? -24.824 -5.487 35.798 1.00 97.69 109 GLU A O 1
ATOM 883 N N . LEU A 1 110 ? -22.880 -4.612 35.110 1.00 97.50 110 LEU A N 1
ATOM 884 C CA . LEU A 1 110 ? -22.329 -4.466 36.458 1.00 97.50 110 LEU A CA 1
ATOM 885 C C . LEU A 1 110 ? -23.083 -3.422 37.293 1.00 97.50 110 LEU A C 1
ATOM 887 O O . LEU A 1 110 ? -23.276 -3.628 38.491 1.00 97.50 110 LEU A O 1
ATOM 891 N N . GLU A 1 111 ? -23.521 -2.317 36.686 1.00 97.50 111 GLU A N 1
ATOM 892 C CA . GLU A 1 111 ? -24.331 -1.296 37.359 1.00 97.50 111 GLU A CA 1
ATOM 893 C C . GLU A 1 111 ? -25.692 -1.849 37.792 1.00 97.50 111 GLU A C 1
ATOM 895 O O . GLU A 1 111 ? -26.106 -1.615 38.929 1.00 97.50 111 GLU A O 1
ATOM 900 N N . GLU A 1 112 ? -26.356 -2.628 36.937 1.00 96.75 112 GLU A N 1
ATOM 901 C CA . GLU A 1 112 ? -27.624 -3.279 37.277 1.00 96.75 112 GLU A CA 1
ATOM 902 C C . GLU A 1 112 ? -27.445 -4.314 38.396 1.00 96.75 112 GLU A C 1
ATOM 904 O O . GLU A 1 112 ? -28.187 -4.301 39.380 1.00 96.75 112 GLU A O 1
ATOM 909 N N . ARG A 1 113 ? -26.393 -5.143 38.330 1.00 96.00 113 ARG A N 1
ATOM 910 C CA . ARG A 1 113 ? -26.053 -6.082 39.416 1.00 96.00 113 ARG A CA 1
ATOM 911 C C . ARG A 1 113 ? -25.783 -5.360 40.738 1.00 96.00 113 ARG A C 1
ATOM 913 O O . ARG A 1 113 ? -26.262 -5.793 41.783 1.00 96.00 113 ARG A O 1
ATOM 920 N N . LYS A 1 114 ? -25.048 -4.243 40.708 1.00 96.31 114 LYS A N 1
ATOM 921 C CA . LYS A 1 114 ? -24.768 -3.431 41.902 1.00 96.31 114 LYS A CA 1
ATOM 922 C C . LYS A 1 114 ? -26.052 -2.871 42.518 1.00 96.31 114 LYS A C 1
ATOM 924 O O . LYS A 1 114 ? -26.193 -2.906 43.738 1.00 96.31 114 LYS A O 1
ATOM 929 N N . LYS A 1 115 ? -26.976 -2.356 41.700 1.00 95.69 115 LYS A N 1
ATOM 930 C CA . LYS A 1 115 ? -28.277 -1.855 42.175 1.00 95.69 115 LYS A CA 1
ATOM 931 C C . LYS A 1 115 ? -29.091 -2.961 42.841 1.00 95.69 115 LYS A C 1
ATOM 933 O O . LYS A 1 115 ? -29.629 -2.725 43.915 1.00 95.69 115 LYS A O 1
ATOM 938 N N . ALA A 1 116 ? -29.126 -4.154 42.246 1.00 94.56 116 ALA A N 1
ATOM 939 C CA . ALA A 1 116 ? -29.853 -5.293 42.803 1.00 94.56 116 ALA A CA 1
ATOM 940 C C . ALA A 1 116 ? -29.328 -5.702 44.190 1.00 94.56 116 ALA A C 1
ATOM 942 O O . ALA A 1 116 ? -30.121 -5.994 45.076 1.00 94.56 116 ALA A O 1
ATOM 943 N N . ILE A 1 117 ? -28.005 -5.671 44.397 1.00 95.31 117 ILE A N 1
ATOM 944 C CA . ILE A 1 117 ? -27.389 -5.971 45.702 1.00 95.31 117 ILE A CA 1
ATOM 945 C C . ILE A 1 117 ? -27.730 -4.901 46.747 1.00 95.31 117 ILE A C 1
ATOM 947 O O . ILE A 1 117 ? -27.978 -5.235 47.895 1.00 95.31 117 ILE A O 1
ATOM 951 N N . LEU A 1 118 ? -27.752 -3.618 46.371 1.00 92.38 118 LEU A N 1
ATOM 952 C CA . LEU A 1 118 ? -28.061 -2.519 47.299 1.00 92.38 118 LEU A CA 1
ATOM 953 C C . LEU A 1 118 ? -29.543 -2.441 47.706 1.00 92.38 118 LEU A C 1
ATOM 955 O O . LEU A 1 118 ? -29.874 -1.692 48.620 1.00 92.38 118 LEU A O 1
ATOM 959 N N . GLN A 1 119 ? -30.428 -3.142 46.997 1.00 81.69 119 GLN A N 1
ATOM 960 C CA . GLN A 1 119 ? -31.865 -3.199 47.284 1.00 81.69 119 GLN A CA 1
ATOM 961 C C . GLN A 1 119 ? -32.261 -4.404 48.159 1.00 81.69 119 GLN A C 1
ATOM 963 O O . GLN A 1 119 ? -33.447 -4.550 48.458 1.00 81.69 119 GLN A O 1
ATOM 968 N N . GLN A 1 120 ? -31.301 -5.253 48.547 1.00 59.59 120 GLN A N 1
ATOM 969 C CA . GLN A 1 120 ? -31.467 -6.357 49.504 1.00 59.59 120 GLN A CA 1
ATOM 970 C C . GLN A 1 120 ? -31.052 -5.921 50.909 1.00 59.59 120 GLN A C 1
ATOM 972 O O . GLN A 1 120 ? -31.717 -6.379 51.864 1.00 59.59 120 GLN A O 1
#

Sequence (120 aa):
VEADGDSLRPITLRRASIRSNNQRQLDEEALNQHNIPLTVNDITHSNTDEYNRHIARLSYLSTEQMNIIKDIRRRGKNKIAAQNCRKRKATSVESLGEEVEALKRVKHELEERKKAILQQ

InterPro domains:
  IPR004826 Basic leucine zipper domain, Maf-type [PF03131] (40-117)
  IPR004827 Basic-leucine zipper domain [PS00036] (73-88)
  IPR0048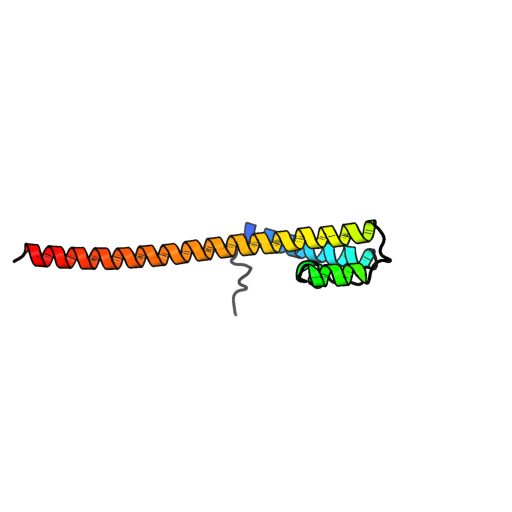27 Basic-leucine zipper domain [PS50217] (70-120)
  IPR004827 Basic-leucine zipper domain [SM00338] (66-120)
  IPR008917 Transcription factor, Skn-1-like, DNA-binding domain superfamily [SSF47454] (23-90)
  IPR047167 Nuclear Factor Erythroid-derived 2-like [PTHR24411] (22-112)

Foldseek 3Di:
DPDPPLVPDDPVVNVVVVVVVVVQVVLQVVCVVQVPPDHLCCLAVPDPVSNVVSVVVVVVDDPVSVVSSVVSNVVSNVVVVVVVVVVVVVVVVVVVVVVVVVVVVVVVVVVVVVVVVVVD

Secondary structure (DSSP, 8-state):
----TTTTS-HHHHHHHHHHHHHHHHHHHHHHHTT----HHHHHHS-HHHHHHHHHHTTTS-HHHHHHHHHHHHHHHHHHHHHHHHHHHHHHHHHHHHHHHHHHHHHHHHHHHHHHHHT-

pLDDT: mean 89.29, std 11.45, range [39.47, 98.56]

Radius of gyration: 25.39 Å; chains: 1; bounding box: 53×28×75 Å